Protein AF-A0A536A9Q4-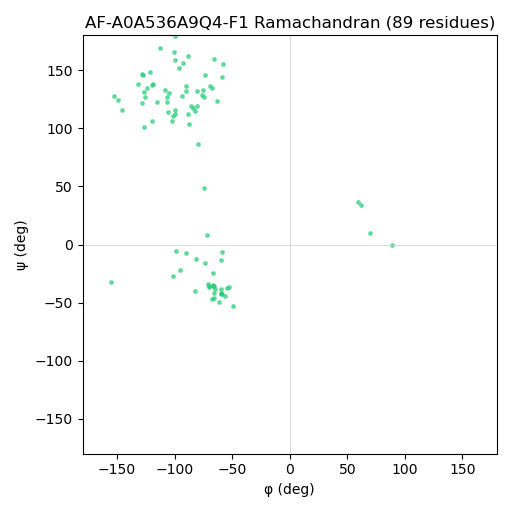F1 (afdb_monomer)

Nearest PDB structures (foldseek):
  6wru-assembly1_E  TM=9.329E-01  e=1.590E-09  Staphylococcus aureus
  6buw-assembly1_RW  TM=9.187E-01  e=2.188E-09  Thermus thermophilus HB8
  5v7q-assembly1_S  TM=9.130E-01  e=6.870E-08  Mycobacterium tuberculosis
  6zse-assembly1_XT  TM=9.327E-01  e=8.825E-07  Homo sapiens
  7tor-assembly1_AL17  TM=8.537E-01  e=4.332E-05  Oryctolagus cuniculus

Seco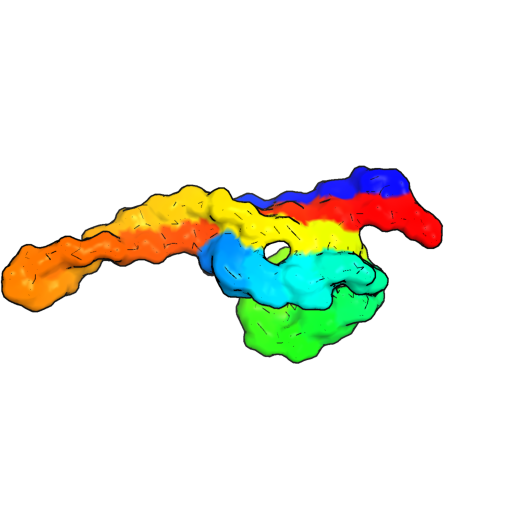ndary structure (DSSP, 8-state):
-EEEEEEEEESS-HHHHHHHHHHHTTS-HHHHHHHHHH---TTHHHHTT--SEEEEEEEEEEEEEEE-GGG-EEEEEEEEEEEEEEEE---

Radius of gyration: 16.46 Å; Cα contacts (8 Å, |Δi|>4): 170; chains: 1; bounding box: 42×29×42 Å

Sequence (91 aa):
MEVRASARFQRLSPRKARLVTDLITGKSAEEAIAILENLSSSTALPLGRVVRRAIANEGPRMKRAWFRGRGRRDLKVHRLAHLEVVLDSRE

Mean predicted aligned error: 7.15 Å

pLDDT: mean 78.65, std 11.11, range [40.44, 93.44]

Structure (mmCIF, N/CA/C/O backbone):
data_AF-A0A536A9Q4-F1
#
_entry.id   AF-A0A536A9Q4-F1
#
loop_
_atom_site.group_PDB
_atom_site.id
_atom_site.type_symbol
_atom_site.label_atom_id
_atom_site.label_alt_id
_atom_site.label_comp_id
_atom_site.label_asym_id
_atom_site.label_entity_id
_atom_site.label_seq_id
_atom_site.pdbx_PDB_ins_code
_atom_site.Cartn_x
_atom_site.Cartn_y
_atom_site.Cartn_z
_atom_site.occupancy
_atom_site.B_iso_or_equiv
_atom_site.auth_seq_id
_atom_site.auth_comp_id
_atom_site.auth_asym_id
_atom_site.auth_atom_id
_atom_site.pdbx_PDB_model_num
ATOM 1 N N . MET A 1 1 ? -16.901 14.558 12.036 1.00 58.03 1 MET A N 1
ATOM 2 C CA . MET A 1 1 ? -15.964 15.464 11.328 1.00 58.03 1 MET A CA 1
ATOM 3 C C . MET A 1 1 ? -14.976 14.580 10.582 1.00 58.03 1 MET A C 1
ATOM 5 O O . MET A 1 1 ? -14.473 13.637 11.173 1.00 58.03 1 MET A O 1
ATOM 9 N N . GLU A 1 2 ? -14.735 14.798 9.289 1.00 65.00 2 GLU A N 1
ATOM 10 C CA . GLU A 1 2 ? -13.790 13.943 8.551 1.00 65.00 2 GLU A CA 1
ATOM 11 C C . GLU A 1 2 ? -12.357 14.462 8.712 1.00 65.00 2 GLU A C 1
ATOM 13 O O . GLU A 1 2 ? -12.047 15.575 8.288 1.00 65.00 2 GLU A O 1
ATOM 18 N N . VAL A 1 3 ? -11.465 13.650 9.284 1.00 70.56 3 VAL A N 1
ATOM 19 C CA . VAL A 1 3 ? -10.025 13.939 9.349 1.00 70.56 3 VAL A CA 1
ATOM 20 C C . VAL A 1 3 ? -9.300 13.030 8.362 1.00 70.56 3 VAL A C 1
ATOM 22 O O . VAL A 1 3 ? -9.406 11.807 8.426 1.00 70.56 3 VAL A O 1
ATOM 25 N N . ARG A 1 4 ? -8.554 13.622 7.426 1.00 71.00 4 ARG A N 1
ATOM 26 C CA . ARG A 1 4 ? -7.790 12.888 6.407 1.00 71.00 4 ARG A CA 1
ATOM 27 C C . ARG A 1 4 ? -6.299 12.971 6.704 1.00 71.00 4 ARG A C 1
ATOM 29 O O . ARG A 1 4 ? -5.769 14.056 6.920 1.00 71.00 4 ARG A O 1
ATOM 36 N N . ALA A 1 5 ? -5.614 11.838 6.647 1.00 71.12 5 ALA A N 1
ATOM 37 C CA . ALA A 1 5 ? -4.162 11.743 6.707 1.00 71.12 5 ALA A CA 1
ATOM 38 C C . ALA A 1 5 ? -3.643 11.118 5.409 1.00 71.12 5 ALA A C 1
ATOM 40 O O . ALA A 1 5 ? -4.212 10.155 4.900 1.00 71.12 5 ALA A O 1
ATOM 41 N N . SER A 1 6 ? -2.549 11.643 4.856 1.00 75.31 6 SER A N 1
ATOM 42 C CA . SER A 1 6 ? -1.947 11.088 3.640 1.00 75.31 6 SER A CA 1
ATOM 43 C C . SER A 1 6 ? -0.443 10.896 3.796 1.00 75.31 6 SER A C 1
ATOM 45 O O . SER A 1 6 ? 0.264 11.747 4.328 1.00 75.31 6 SER A O 1
ATOM 47 N N . ALA A 1 7 ? 0.047 9.762 3.308 1.00 79.31 7 ALA A N 1
ATOM 48 C CA . ALA A 1 7 ? 1.446 9.370 3.309 1.00 79.31 7 ALA A CA 1
ATOM 49 C C . ALA A 1 7 ? 1.848 9.004 1.876 1.00 79.31 7 ALA A C 1
ATOM 51 O O . ALA A 1 7 ? 1.536 7.930 1.358 1.00 79.31 7 ALA A O 1
ATOM 52 N N . ARG A 1 8 ? 2.525 9.933 1.197 1.00 80.44 8 ARG A N 1
ATOM 53 C CA . ARG A 1 8 ? 2.875 9.805 -0.224 1.00 80.44 8 ARG A CA 1
ATOM 54 C C . ARG A 1 8 ? 4.298 9.266 -0.418 1.00 80.44 8 ARG A C 1
ATOM 56 O O . ARG A 1 8 ? 5.168 9.509 0.407 1.00 80.44 8 ARG A O 1
ATOM 63 N N . PHE A 1 9 ? 4.527 8.575 -1.542 1.00 82.31 9 PHE A N 1
ATOM 64 C CA . PHE A 1 9 ? 5.837 8.056 -1.975 1.00 82.31 9 PHE A CA 1
ATOM 65 C C . PHE A 1 9 ? 6.467 7.037 -1.026 1.00 82.31 9 PHE A C 1
ATOM 67 O O . PHE A 1 9 ? 7.691 6.943 -0.909 1.00 82.31 9 PHE A O 1
ATOM 74 N N . GLN A 1 10 ? 5.634 6.225 -0.381 1.00 84.06 10 GLN A N 1
ATOM 75 C CA . GLN A 1 10 ? 6.139 5.198 0.505 1.00 84.06 10 GLN A CA 1
ATOM 76 C C . GLN A 1 10 ? 6.843 4.099 -0.286 1.00 84.06 10 GLN A C 1
ATOM 78 O O . GLN A 1 10 ? 6.350 3.643 -1.324 1.00 84.06 1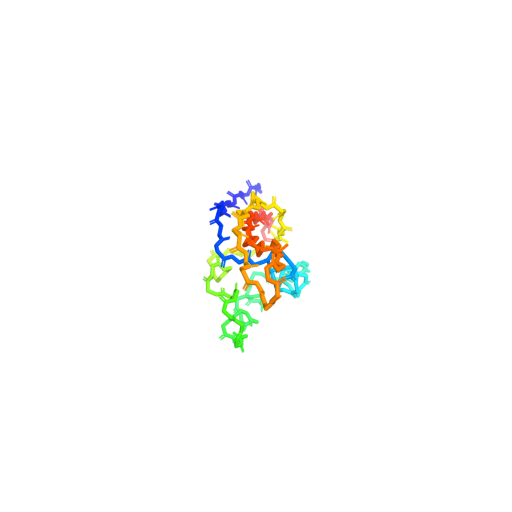0 GLN A O 1
ATOM 83 N N . ARG A 1 11 ? 8.001 3.657 0.222 1.00 83.81 11 ARG A N 1
ATOM 84 C CA . ARG A 1 11 ? 8.833 2.584 -0.357 1.00 83.81 11 ARG A CA 1
ATOM 85 C C . ARG A 1 11 ? 8.231 1.195 -0.120 1.00 83.81 11 ARG A C 1
ATOM 87 O O . ARG A 1 11 ? 8.900 0.267 0.321 1.00 83.81 11 ARG A O 1
ATOM 94 N N . LEU A 1 12 ? 6.948 1.062 -0.419 1.00 83.94 12 LEU A N 1
ATOM 95 C CA . LEU A 1 12 ? 6.142 -0.133 -0.230 1.00 83.94 12 LEU A CA 1
ATOM 96 C C . LEU A 1 12 ? 5.448 -0.451 -1.545 1.00 83.94 12 LEU A C 1
ATOM 98 O O . LEU A 1 12 ? 5.058 0.437 -2.302 1.00 83.94 12 LEU A O 1
ATOM 102 N N . SER A 1 13 ? 5.261 -1.740 -1.813 1.00 86.62 13 SER A N 1
ATOM 103 C CA . SER A 1 13 ? 4.423 -2.128 -2.938 1.00 86.62 13 SER A CA 1
ATOM 104 C C . SER A 1 13 ? 2.951 -1.918 -2.568 1.00 86.62 13 SER A C 1
ATOM 106 O O . SER A 1 13 ? 2.539 -2.431 -1.526 1.00 86.62 13 SER A O 1
ATOM 108 N N . PRO A 1 14 ? 2.136 -1.288 -3.437 1.00 87.69 14 PRO A N 1
ATOM 109 C CA . PRO A 1 14 ? 0.706 -1.100 -3.187 1.00 87.69 14 PRO A CA 1
ATOM 110 C C . PRO A 1 14 ? -0.019 -2.404 -2.839 1.00 87.69 14 PRO A C 1
ATOM 112 O O . PRO A 1 14 ?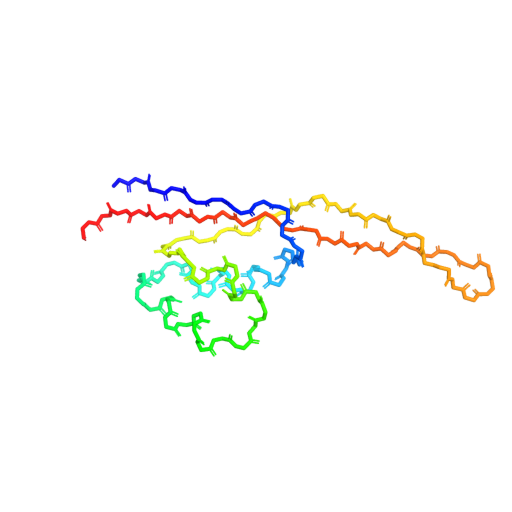 -0.853 -2.425 -1.947 1.00 87.69 14 PRO A O 1
ATOM 115 N N . ARG A 1 15 ? 0.363 -3.526 -3.466 1.00 88.94 15 ARG A N 1
ATOM 116 C CA . ARG A 1 15 ? -0.202 -4.852 -3.163 1.00 88.94 15 ARG A CA 1
ATOM 117 C C . ARG A 1 15 ? 0.014 -5.289 -1.713 1.00 88.94 15 ARG A C 1
ATOM 119 O O . ARG A 1 15 ? -0.905 -5.819 -1.110 1.00 88.94 15 ARG A O 1
ATOM 126 N N . LYS A 1 16 ? 1.214 -5.073 -1.162 1.00 86.00 16 LYS A N 1
ATOM 127 C CA . LYS A 1 16 ? 1.517 -5.427 0.235 1.00 86.00 16 LYS A CA 1
ATOM 128 C C . LYS A 1 16 ? 0.778 -4.513 1.209 1.00 86.00 16 LYS A C 1
ATOM 130 O O . LYS A 1 16 ? 0.317 -4.983 2.238 1.00 86.00 16 LYS A O 1
ATOM 135 N N . ALA A 1 17 ? 0.634 -3.238 0.850 1.00 85.12 17 ALA A N 1
ATOM 136 C CA . ALA A 1 17 ? -0.145 -2.292 1.632 1.00 85.12 17 ALA A CA 1
ATOM 137 C C . ALA A 1 17 ? -1.637 -2.626 1.652 1.00 85.12 17 ALA A C 1
ATOM 139 O O . ALA A 1 17 ? -2.222 -2.595 2.726 1.00 85.12 17 ALA A O 1
ATOM 140 N N . ARG A 1 18 ? -2.221 -3.030 0.514 1.00 86.94 18 ARG A N 1
ATOM 141 C CA . ARG A 1 18 ? -3.642 -3.404 0.431 1.00 86.94 18 ARG A CA 1
ATOM 142 C C . ARG A 1 18 ? -4.030 -4.514 1.396 1.00 86.94 18 ARG A C 1
ATOM 144 O O . ARG A 1 18 ? -4.997 -4.363 2.121 1.00 86.94 18 ARG A O 1
ATOM 151 N N . LEU A 1 19 ? -3.204 -5.556 1.501 1.00 87.06 19 LEU A N 1
ATOM 152 C CA . LEU A 1 19 ? -3.442 -6.645 2.454 1.00 87.06 19 LEU A CA 1
ATOM 153 C C . LEU A 1 19 ? -3.618 -6.144 3.893 1.00 87.06 19 LEU A C 1
ATOM 155 O O . LEU A 1 19 ? -4.430 -6.682 4.631 1.00 87.06 19 LEU A O 1
ATOM 159 N N . VAL A 1 20 ? -2.868 -5.113 4.290 1.00 84.44 20 VAL A N 1
ATOM 160 C CA . VAL A 1 20 ? -2.968 -4.541 5.636 1.00 84.44 20 VAL A CA 1
ATOM 161 C C . VAL A 1 20 ? -4.125 -3.550 5.735 1.00 84.44 20 VAL A C 1
ATOM 163 O O . VAL A 1 20 ? -4.849 -3.563 6.724 1.00 84.44 20 VAL A O 1
ATOM 166 N N . THR A 1 21 ? -4.350 -2.717 4.717 1.00 83.06 21 THR A N 1
ATOM 167 C CA . THR A 1 21 ? -5.464 -1.759 4.738 1.00 83.06 21 THR A CA 1
ATOM 168 C C . THR A 1 21 ? -6.826 -2.446 4.718 1.00 83.06 21 THR A C 1
ATOM 170 O O . THR A 1 21 ? -7.745 -1.988 5.392 1.00 83.06 21 THR A O 1
ATOM 173 N N . ASP A 1 22 ? -6.951 -3.568 4.010 1.00 85.12 22 ASP A N 1
ATOM 174 C CA . ASP A 1 22 ? -8.189 -4.346 3.935 1.00 85.12 22 ASP A CA 1
ATOM 175 C C . ASP A 1 22 ? -8.527 -4.971 5.300 1.00 85.12 22 ASP A C 1
ATOM 177 O O . ASP A 1 22 ? -9.689 -5.008 5.689 1.00 85.12 22 ASP A O 1
ATOM 181 N N . LEU A 1 23 ? -7.514 -5.371 6.083 1.00 83.94 23 LEU A N 1
ATOM 182 C CA . LEU A 1 23 ? -7.689 -5.915 7.438 1.00 83.94 23 LEU A CA 1
ATOM 183 C C . LEU A 1 23 ? -8.223 -4.900 8.458 1.00 83.94 23 LEU A C 1
ATOM 185 O O . LEU A 1 23 ? -8.777 -5.307 9.481 1.00 83.94 23 LEU A O 1
ATOM 189 N N . ILE A 1 24 ? -7.995 -3.612 8.212 1.00 79.81 24 ILE A N 1
ATOM 190 C CA . ILE A 1 24 ? -8.289 -2.501 9.130 1.00 79.81 24 ILE A CA 1
ATOM 191 C C . ILE A 1 24 ? -9.576 -1.772 8.739 1.00 79.81 24 ILE A C 1
ATOM 193 O O . ILE A 1 24 ? -10.237 -1.162 9.577 1.00 79.81 24 ILE A O 1
ATOM 197 N N . THR A 1 25 ? -9.933 -1.812 7.459 1.00 79.25 25 THR A N 1
ATOM 198 C CA . THR A 1 25 ? -11.096 -1.093 6.944 1.00 79.25 25 THR A CA 1
ATOM 199 C C . THR A 1 25 ? -12.376 -1.628 7.584 1.00 79.25 25 THR A C 1
ATOM 201 O O . THR A 1 25 ? -12.668 -2.816 7.494 1.00 79.25 25 THR A O 1
ATOM 204 N N . GLY A 1 26 ? -13.144 -0.739 8.220 1.00 74.19 26 GLY A N 1
ATOM 205 C CA . GLY A 1 26 ? -14.413 -1.079 8.874 1.00 74.19 26 GLY A CA 1
ATOM 206 C C . GLY A 1 26 ? -14.298 -1.514 10.337 1.00 74.19 26 GLY A C 1
ATOM 207 O O . GLY A 1 26 ? -15.327 -1.768 10.956 1.00 74.19 26 GLY A O 1
ATOM 208 N N . LYS A 1 27 ? -13.086 -1.569 10.901 1.00 79.12 27 LYS A N 1
ATOM 209 C CA . LYS A 1 27 ? -12.862 -1.846 12.328 1.00 79.12 27 LYS A CA 1
ATOM 210 C C . LYS A 1 27 ? -12.876 -0.574 13.169 1.00 79.12 27 LYS A C 1
ATOM 212 O O . LYS A 1 27 ? -12.735 0.534 12.639 1.00 79.12 27 LYS A O 1
ATOM 217 N N . SER A 1 28 ? -13.042 -0.736 14.482 1.00 78.56 28 SER A N 1
ATOM 218 C CA . SER A 1 28 ? -12.888 0.378 15.419 1.00 78.56 28 SER A CA 1
ATOM 219 C C . SER A 1 28 ? -11.433 0.868 15.440 1.00 78.56 28 SER A C 1
ATOM 221 O O . SER A 1 28 ? -10.507 0.158 15.029 1.00 78.56 28 SER A O 1
ATOM 223 N N . ALA A 1 29 ? -11.223 2.106 15.896 1.00 75.25 29 ALA A N 1
ATOM 224 C CA . ALA A 1 29 ? -9.884 2.685 15.968 1.00 75.25 29 ALA A CA 1
ATOM 225 C C . ALA A 1 29 ? -8.947 1.839 16.850 1.00 75.25 29 ALA A C 1
ATOM 227 O O . ALA A 1 29 ? -7.816 1.557 16.460 1.00 75.25 29 ALA A O 1
ATOM 228 N N . GLU A 1 30 ? -9.455 1.379 17.993 1.00 79.12 30 GLU A N 1
ATOM 229 C CA . GLU A 1 30 ? -8.723 0.571 18.972 1.00 79.12 30 GLU A CA 1
ATOM 230 C C . GLU A 1 30 ? -8.373 -0.819 18.432 1.00 79.12 30 GLU A C 1
ATOM 232 O O . GLU A 1 30 ? -7.219 -1.241 18.508 1.00 79.12 30 GLU A O 1
ATOM 237 N N . GLU A 1 31 ? -9.335 -1.510 17.813 1.00 81.94 31 GLU A N 1
ATOM 238 C CA . GLU A 1 31 ? -9.111 -2.844 17.246 1.00 81.94 31 GLU A CA 1
ATOM 239 C C . GLU A 1 31 ? -8.028 -2.829 16.172 1.00 81.94 31 GLU A C 1
ATOM 241 O O . GLU A 1 31 ? -7.183 -3.720 16.099 1.00 81.94 31 GLU A O 1
ATOM 246 N N . ALA A 1 32 ? -8.036 -1.817 15.314 1.00 79.12 32 ALA A N 1
ATOM 247 C CA . ALA A 1 32 ? -7.050 -1.721 14.258 1.00 79.12 32 ALA A CA 1
ATOM 248 C C . ALA A 1 32 ? -5.650 -1.370 14.766 1.00 79.12 32 ALA A C 1
ATOM 250 O O . ALA A 1 32 ? -4.680 -1.854 14.184 1.00 79.12 32 ALA A O 1
ATOM 251 N N . ILE A 1 33 ? -5.535 -0.557 15.824 1.00 79.25 33 ILE A N 1
ATOM 252 C CA . ILE A 1 33 ? -4.251 -0.310 16.494 1.00 79.25 33 ILE A CA 1
ATOM 253 C C . ILE A 1 33 ? -3.721 -1.636 17.044 1.00 79.25 33 ILE A C 1
ATOM 255 O O . ILE A 1 33 ? -2.605 -2.023 16.706 1.00 79.25 33 ILE A O 1
ATOM 259 N N . ALA A 1 34 ? -4.556 -2.395 17.760 1.00 83.88 34 ALA A N 1
ATOM 260 C CA . ALA A 1 34 ? -4.176 -3.699 18.300 1.00 83.88 34 ALA A CA 1
ATOM 261 C C . ALA A 1 34 ? -3.760 -4.699 17.203 1.00 83.88 34 ALA A C 1
ATOM 263 O O . ALA A 1 34 ? -2.806 -5.463 17.368 1.00 83.88 34 ALA A O 1
ATOM 264 N N . ILE A 1 35 ? -4.440 -4.690 16.052 1.00 84.81 35 ILE A N 1
ATOM 265 C CA . ILE A 1 35 ? -4.061 -5.518 14.899 1.00 84.81 35 ILE A CA 1
ATOM 266 C C . ILE A 1 35 ? -2.709 -5.084 14.342 1.00 84.81 35 ILE A C 1
ATOM 268 O O . ILE A 1 3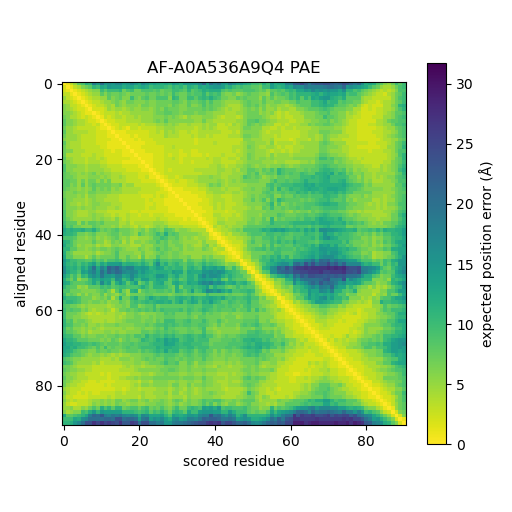5 ? -1.871 -5.936 14.068 1.00 84.81 35 ILE A O 1
ATOM 272 N N . LEU A 1 36 ? -2.492 -3.781 14.158 1.00 80.50 36 LEU A N 1
ATOM 273 C CA . LEU A 1 36 ? -1.256 -3.241 13.596 1.00 80.50 36 LEU A CA 1
ATOM 274 C C . LEU A 1 36 ? -0.042 -3.486 14.495 1.00 80.50 36 LEU A C 1
ATOM 276 O O . LEU A 1 36 ? 1.027 -3.787 13.971 1.00 80.50 36 LEU A O 1
ATOM 280 N N . GLU A 1 37 ? -0.204 -3.394 15.813 1.00 82.31 37 GLU A N 1
ATOM 281 C CA . GLU A 1 37 ? 0.861 -3.653 16.790 1.00 82.31 37 GLU A CA 1
ATOM 282 C C . GLU A 1 37 ? 1.302 -5.120 16.798 1.00 82.31 37 GLU A C 1
ATOM 284 O O . GLU A 1 37 ? 2.491 -5.411 16.923 1.00 82.31 37 GLU A O 1
ATOM 289 N N . ASN A 1 38 ? 0.363 -6.047 16.594 1.00 84.12 38 ASN A N 1
ATOM 290 C CA . ASN A 1 38 ? 0.647 -7.482 16.570 1.00 84.12 38 ASN A CA 1
ATOM 291 C C . ASN A 1 38 ? 1.005 -8.016 15.172 1.00 84.12 38 ASN A C 1
ATOM 293 O O . ASN A 1 38 ? 1.393 -9.178 15.022 1.00 84.12 38 ASN A O 1
ATOM 297 N N . LEU A 1 39 ? 0.887 -7.196 14.125 1.00 83.56 39 LEU A N 1
ATOM 298 C CA . LEU A 1 39 ? 1.188 -7.614 12.761 1.00 83.56 39 LEU A CA 1
ATOM 299 C C . LEU A 1 39 ? 2.700 -7.562 12.501 1.00 83.56 39 LEU A C 1
ATOM 301 O O . LEU A 1 39 ? 3.307 -6.498 12.452 1.00 83.56 39 LEU A O 1
ATOM 305 N N . SER A 1 40 ? 3.308 -8.702 12.170 1.00 79.44 40 SER A N 1
ATOM 306 C CA . SER A 1 40 ? 4.738 -8.800 11.816 1.00 79.44 40 SER A CA 1
ATOM 307 C C . SER A 1 40 ? 5.105 -8.214 10.439 1.00 79.44 40 SER A C 1
ATOM 309 O O . SER A 1 40 ? 6.226 -8.372 9.948 1.00 79.44 40 SER A O 1
ATOM 311 N N . SER A 1 41 ? 4.171 -7.533 9.770 1.00 79.00 41 SER A N 1
ATOM 312 C CA . SER A 1 41 ? 4.395 -6.935 8.455 1.00 79.00 41 SER A CA 1
ATOM 313 C C . SER A 1 41 ? 5.121 -5.599 8.580 1.00 79.00 41 SER A C 1
ATOM 315 O O . SER A 1 41 ? 4.659 -4.690 9.262 1.00 79.00 41 SER A O 1
ATOM 317 N N . SER A 1 42 ? 6.174 -5.395 7.782 1.00 74.94 42 SER A N 1
ATOM 318 C CA . SER A 1 42 ? 6.854 -4.092 7.667 1.00 74.94 42 SER A CA 1
ATOM 319 C C . SER A 1 42 ? 5.944 -2.953 7.187 1.00 74.94 42 SER A C 1
ATOM 321 O O . SER A 1 42 ? 6.310 -1.782 7.268 1.00 74.94 42 SER A O 1
ATOM 323 N N . THR A 1 43 ? 4.755 -3.289 6.681 1.00 76.06 43 THR A N 1
ATOM 324 C CA . THR A 1 43 ? 3.749 -2.316 6.246 1.00 76.06 43 THR A CA 1
ATOM 325 C C . THR A 1 43 ? 2.926 -1.759 7.414 1.00 76.06 43 THR A C 1
ATOM 327 O O . THR A 1 43 ? 2.255 -0.748 7.236 1.00 76.06 43 THR A O 1
ATOM 330 N N . ALA A 1 44 ? 2.999 -2.362 8.606 1.00 73.44 44 ALA A N 1
ATOM 331 C CA . ALA A 1 44 ? 2.300 -1.877 9.795 1.00 73.44 44 ALA A CA 1
ATOM 332 C C . ALA A 1 44 ? 2.897 -0.565 10.336 1.00 73.44 44 ALA A C 1
ATOM 334 O O . ALA A 1 44 ? 2.159 0.339 10.715 1.00 73.44 44 ALA A O 1
ATOM 335 N N . LEU A 1 45 ? 4.224 -0.405 10.263 1.00 74.31 45 LEU A N 1
ATOM 336 C CA . LEU A 1 45 ? 4.961 0.785 10.719 1.00 74.31 45 LEU A CA 1
ATOM 337 C C . LEU A 1 45 ? 4.396 2.129 10.206 1.00 74.31 45 LEU A C 1
ATOM 339 O O . LEU A 1 45 ? 4.131 3.014 11.018 1.00 74.31 45 LEU A O 1
ATOM 343 N N . PRO A 1 46 ? 4.192 2.330 8.889 1.00 71.50 46 PRO A N 1
ATOM 344 C CA . PRO A 1 46 ? 3.615 3.573 8.371 1.00 71.50 46 PRO A CA 1
ATOM 345 C C . PRO A 1 46 ? 2.108 3.717 8.634 1.00 71.50 46 PRO A C 1
ATOM 347 O O . PRO A 1 46 ? 1.592 4.822 8.492 1.00 71.50 46 PRO A O 1
ATOM 350 N N . LEU A 1 47 ? 1.404 2.633 8.979 1.00 71.06 47 LEU A N 1
ATOM 351 C CA . LEU A 1 47 ? -0.046 2.623 9.209 1.00 71.06 47 LEU A CA 1
ATOM 352 C C . LEU A 1 47 ? -0.425 2.794 10.689 1.00 71.06 47 LEU A C 1
ATOM 354 O O . LEU A 1 47 ? -1.519 3.271 10.966 1.00 71.06 47 LEU A O 1
ATOM 358 N N . GLY A 1 48 ? 0.481 2.496 11.628 1.00 62.47 48 GLY A N 1
ATOM 359 C CA . GLY A 1 48 ? 0.242 2.528 13.082 1.00 62.47 48 GLY A CA 1
ATOM 360 C C . GLY A 1 48 ? -0.192 3.869 13.680 1.00 62.47 48 GLY A C 1
ATOM 361 O O . GLY A 1 48 ? -0.511 3.927 14.857 1.00 62.47 48 GLY A O 1
ATOM 362 N N . ARG A 1 49 ? -0.211 4.960 12.903 1.00 58.62 49 ARG A N 1
ATOM 363 C CA . ARG A 1 49 ? -0.543 6.304 13.406 1.00 58.62 49 ARG A CA 1
ATOM 364 C C . ARG A 1 49 ? -1.988 6.748 13.155 1.00 58.62 49 ARG A C 1
ATOM 366 O O . ARG A 1 49 ? -2.329 7.844 13.585 1.00 58.62 49 ARG A O 1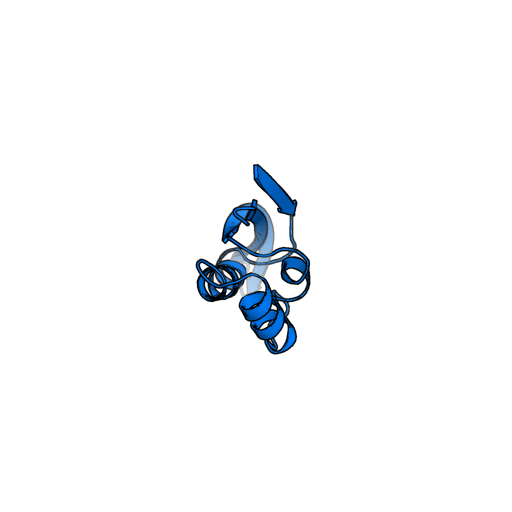
ATOM 373 N N . VAL A 1 50 ? -2.822 5.995 12.427 1.00 52.47 50 VAL A N 1
ATOM 374 C CA . VAL A 1 50 ? -4.127 6.519 11.968 1.00 52.47 50 VAL A CA 1
ATOM 375 C C . VAL A 1 50 ? -5.162 5.406 11.770 1.00 52.47 50 VAL A C 1
ATOM 377 O O . VAL A 1 50 ? -4.885 4.488 11.003 1.00 52.47 50 VAL A O 1
ATOM 380 N N . VAL A 1 51 ? -6.372 5.492 12.357 1.00 58.25 51 VAL A N 1
ATOM 381 C CA . VAL A 1 51 ? -7.418 4.478 12.086 1.00 58.25 51 VAL A CA 1
ATOM 382 C C . VAL A 1 51 ? -8.884 4.945 12.065 1.00 58.25 51 VAL A C 1
ATOM 384 O O . VAL A 1 51 ? -9.468 5.273 13.095 1.00 58.25 51 VAL A O 1
ATOM 387 N N . ARG A 1 52 ? -9.500 4.818 10.873 1.00 52.84 52 ARG A N 1
ATOM 388 C CA . ARG A 1 52 ? -10.891 4.331 10.670 1.00 52.84 52 ARG A CA 1
ATOM 389 C C . ARG A 1 52 ? -11.076 3.746 9.254 1.00 52.84 52 ARG A C 1
ATOM 391 O O . ARG A 1 52 ? -11.793 2.769 9.064 1.00 52.84 52 ARG A O 1
ATOM 398 N N . ARG A 1 53 ? -10.369 4.277 8.248 1.00 54.00 53 ARG A N 1
ATOM 399 C CA . ARG A 1 53 ? -10.366 3.770 6.860 1.00 54.00 53 ARG A CA 1
ATOM 400 C C . ARG A 1 53 ? -9.022 4.023 6.196 1.00 54.00 53 ARG A C 1
ATOM 402 O O . ARG A 1 53 ? -8.640 5.176 6.124 1.00 54.00 53 ARG A O 1
ATOM 409 N N . ALA A 1 54 ? -8.335 3.014 5.660 1.00 64.00 54 ALA A N 1
ATOM 410 C CA . ALA A 1 54 ? -7.070 3.194 4.939 1.00 64.00 54 ALA A CA 1
ATOM 411 C C . ALA A 1 54 ? -7.188 2.704 3.486 1.00 64.00 54 ALA A C 1
ATOM 413 O O . ALA A 1 54 ? -7.770 1.659 3.226 1.00 64.00 54 ALA A O 1
ATOM 414 N N . ILE A 1 55 ? -6.645 3.451 2.528 1.00 65.69 55 ILE A N 1
ATOM 415 C CA . ILE A 1 55 ? -6.642 3.145 1.097 1.00 65.69 55 ILE A CA 1
ATOM 416 C C . ILE A 1 55 ? -5.196 3.179 0.600 1.00 65.69 55 ILE A C 1
ATOM 418 O O . ILE A 1 55 ? -4.475 4.161 0.780 1.00 65.69 55 ILE A O 1
ATOM 422 N N . ALA A 1 56 ? -4.772 2.099 -0.058 1.00 69.81 56 ALA A N 1
ATOM 423 C CA . ALA A 1 56 ? -3.464 2.004 -0.696 1.00 69.81 56 ALA A CA 1
ATOM 424 C C . ALA A 1 56 ? -3.563 2.203 -2.221 1.00 69.81 56 ALA A C 1
ATOM 426 O O . ALA A 1 56 ? -3.982 1.315 -2.981 1.00 69.81 56 ALA A O 1
ATOM 427 N N . ASN A 1 57 ? -3.109 3.374 -2.663 1.00 80.00 57 ASN A N 1
ATOM 428 C CA . ASN A 1 57 ? -3.053 3.814 -4.053 1.00 80.00 57 ASN A CA 1
ATOM 429 C C . ASN A 1 57 ? -1.699 3.484 -4.706 1.00 80.00 57 ASN A C 1
ATOM 431 O O . ASN A 1 57 ? -0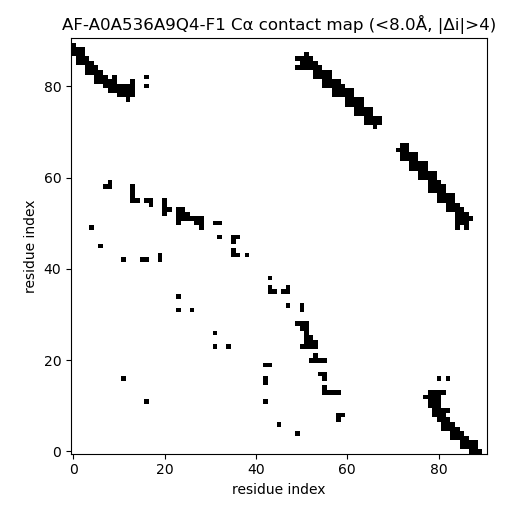.667 3.333 -4.040 1.00 80.00 57 ASN A O 1
ATOM 435 N N . GLU A 1 58 ? -1.693 3.372 -6.036 1.00 80.94 58 GLU A N 1
ATOM 436 C CA . GLU A 1 58 ? -0.460 3.166 -6.798 1.00 80.94 58 GLU A CA 1
ATOM 437 C C . GLU A 1 58 ? 0.340 4.464 -6.919 1.00 80.94 58 GLU A C 1
ATOM 439 O O . GLU A 1 58 ? -0.191 5.493 -7.325 1.00 80.94 58 GLU A O 1
ATOM 444 N N . GLY A 1 59 ? 1.628 4.409 -6.574 1.00 80.75 59 GLY A N 1
ATOM 445 C CA . GLY A 1 59 ? 2.570 5.502 -6.792 1.00 80.75 59 GLY A CA 1
ATOM 446 C C . GLY A 1 59 ? 3.440 5.307 -8.034 1.00 80.75 59 GLY A C 1
ATOM 447 O O . GLY A 1 59 ? 3.349 4.282 -8.724 1.00 80.75 59 GLY A O 1
ATOM 448 N N . PRO A 1 60 ? 4.328 6.275 -8.326 1.00 84.88 60 PRO A N 1
ATOM 449 C CA . PRO A 1 60 ? 5.201 6.194 -9.483 1.00 84.88 60 PRO A CA 1
ATOM 450 C C . PRO A 1 60 ? 6.091 4.952 -9.432 1.00 84.88 60 PRO A C 1
ATOM 452 O O . PRO A 1 60 ? 6.551 4.495 -8.381 1.00 84.88 60 PRO A O 1
ATOM 455 N N . ARG A 1 61 ? 6.326 4.392 -10.617 1.00 85.88 61 ARG A N 1
ATOM 456 C CA . ARG A 1 61 ? 7.115 3.178 -10.812 1.00 85.88 61 ARG A CA 1
ATOM 457 C C . ARG A 1 61 ? 8.501 3.566 -11.291 1.00 85.88 61 ARG A C 1
ATOM 459 O O . ARG A 1 61 ? 8.674 3.995 -12.429 1.00 85.88 61 ARG A O 1
ATOM 466 N N . MET A 1 62 ? 9.498 3.370 -10.442 1.00 85.50 62 MET A N 1
ATOM 467 C CA . MET A 1 62 ? 10.881 3.604 -10.823 1.00 85.50 62 MET A CA 1
ATOM 468 C C . MET A 1 62 ? 11.410 2.376 -11.565 1.00 85.50 62 MET A C 1
ATOM 470 O O . MET A 1 62 ? 11.510 1.283 -11.003 1.00 85.50 62 MET A O 1
ATOM 474 N N . LYS A 1 63 ? 11.724 2.550 -12.850 1.00 89.19 63 LYS A N 1
ATOM 475 C CA . LYS A 1 63 ? 12.280 1.493 -13.700 1.00 89.19 63 LYS A CA 1
ATOM 476 C C . LYS A 1 63 ? 13.808 1.514 -13.619 1.00 89.19 63 LYS A C 1
ATOM 478 O O . LYS A 1 63 ? 14.437 2.574 -13.655 1.00 89.19 63 LYS A O 1
ATOM 483 N N . ARG A 1 64 ? 14.407 0.334 -13.507 1.00 89.50 64 ARG A N 1
ATOM 484 C CA . ARG A 1 64 ? 15.852 0.099 -13.556 1.00 89.50 64 ARG A CA 1
ATOM 485 C C . ARG A 1 64 ? 16.144 -0.978 -14.593 1.00 89.50 64 ARG A C 1
ATOM 487 O O . ARG A 1 64 ? 15.340 -1.889 -14.792 1.00 89.50 64 ARG A O 1
ATOM 494 N N . ALA A 1 65 ? 17.281 -0.855 -15.270 1.00 90.75 65 ALA A N 1
ATOM 495 C CA . ALA A 1 65 ? 17.791 -1.931 -16.105 1.00 90.75 65 ALA A CA 1
ATOM 496 C C . ALA A 1 65 ? 18.207 -3.097 -15.206 1.00 90.75 65 ALA A C 1
ATOM 498 O O . ALA A 1 65 ? 18.862 -2.882 -14.187 1.00 90.75 65 ALA A O 1
ATOM 499 N N . TRP A 1 66 ? 17.832 -4.312 -15.582 1.00 89.25 66 TRP A N 1
ATOM 500 C CA . TRP A 1 66 ? 18.360 -5.516 -14.968 1.00 89.25 66 TRP A CA 1
ATOM 501 C C . TRP A 1 66 ? 19.051 -6.345 -16.039 1.00 89.25 66 TRP A C 1
ATOM 503 O O . TRP A 1 66 ? 18.404 -6.901 -16.927 1.00 89.25 66 TRP A O 1
ATOM 513 N N . PHE A 1 67 ? 20.380 -6.353 -15.991 1.00 92.06 67 PHE A N 1
ATOM 514 C CA . PHE A 1 67 ? 21.204 -7.093 -16.936 1.00 92.06 67 PHE A CA 1
ATOM 515 C C . PHE A 1 67 ? 21.126 -8.585 -16.605 1.00 92.06 67 PHE A C 1
ATOM 517 O O . PHE A 1 67 ? 21.325 -8.989 -15.459 1.00 92.06 67 PHE A O 1
ATOM 524 N N . ARG A 1 68 ? 20.785 -9.398 -17.603 1.00 91.88 68 ARG A N 1
ATOM 525 C CA . ARG A 1 68 ? 20.709 -10.858 -17.517 1.00 91.88 68 ARG A CA 1
ATOM 526 C C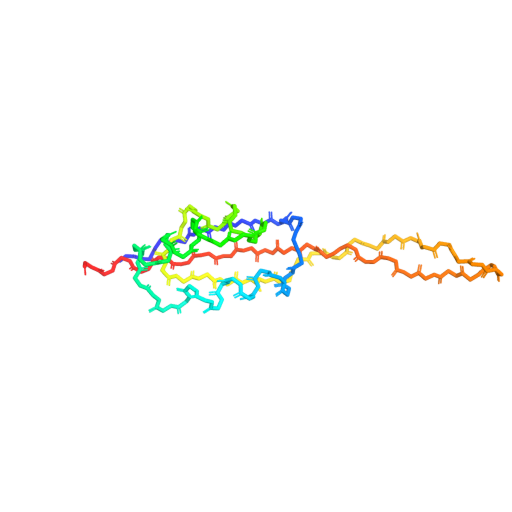 . ARG A 1 68 ? 21.806 -11.472 -18.389 1.00 91.88 68 ARG A C 1
ATOM 528 O O . ARG A 1 68 ? 22.452 -10.791 -19.185 1.00 91.88 68 ARG A O 1
ATOM 535 N N . GLY A 1 69 ? 22.009 -12.780 -18.250 1.00 92.94 69 GLY A N 1
ATOM 536 C CA . GLY A 1 69 ? 22.955 -13.518 -19.088 1.00 92.94 69 GLY A CA 1
ATOM 537 C C . GLY A 1 69 ? 22.629 -13.412 -20.584 1.00 92.94 69 GLY A C 1
ATOM 538 O O . GLY A 1 69 ? 21.475 -13.207 -20.969 1.00 92.94 69 GLY A O 1
ATOM 539 N N . ARG A 1 70 ? 23.656 -13.588 -21.427 1.00 92.44 70 ARG A N 1
ATOM 540 C CA . ARG A 1 70 ? 23.569 -13.528 -22.902 1.00 92.44 70 ARG A CA 1
ATOM 541 C C . ARG A 1 70 ? 23.065 -12.182 -23.451 1.00 92.44 70 ARG A C 1
ATOM 543 O O . ARG A 1 70 ? 22.301 -12.156 -24.409 1.00 92.44 70 ARG A O 1
ATOM 550 N N . GLY A 1 71 ? 23.443 -11.071 -22.815 1.00 90.56 71 GLY A N 1
ATOM 551 C CA . GLY A 1 71 ? 23.100 -9.718 -23.281 1.00 90.56 71 GLY A CA 1
ATOM 552 C C . GLY A 1 71 ? 21.618 -9.345 -23.146 1.00 90.56 71 GLY A C 1
ATOM 553 O O . GLY A 1 71 ? 21.193 -8.314 -23.661 1.00 90.56 71 GLY A O 1
ATOM 554 N N . ARG A 1 72 ? 20.812 -10.160 -22.455 1.00 91.50 72 ARG A N 1
ATOM 555 C CA . ARG A 1 72 ? 19.395 -9.864 -22.220 1.00 91.50 72 ARG A CA 1
ATOM 556 C C . ARG A 1 72 ? 19.242 -8.759 -21.175 1.00 91.50 72 ARG A C 1
ATOM 558 O O . ARG A 1 72 ? 20.006 -8.685 -20.212 1.00 91.50 72 ARG A O 1
ATOM 565 N N . ARG A 1 73 ? 18.213 -7.926 -21.331 1.00 91.69 73 ARG A N 1
ATOM 566 C CA . ARG A 1 73 ? 17.860 -6.880 -20.367 1.00 91.69 73 ARG A CA 1
ATOM 567 C C . ARG A 1 73 ? 16.392 -6.982 -19.992 1.00 91.69 73 ARG A C 1
ATOM 569 O O . ARG A 1 73 ? 15.525 -6.789 -20.837 1.00 91.69 73 ARG A O 1
ATOM 576 N N . ASP A 1 74 ? 16.149 -7.151 -18.701 1.00 93.44 74 ASP A N 1
ATOM 577 C CA . ASP A 1 74 ? 14.820 -7.035 -18.116 1.00 93.44 74 ASP A CA 1
ATOM 578 C C . ASP A 1 74 ? 14.632 -5.667 -17.447 1.00 93.44 74 ASP A C 1
ATOM 580 O O . ASP A 1 74 ? 15.580 -4.912 -17.193 1.00 93.44 74 ASP A O 1
ATOM 584 N N . LEU A 1 75 ? 13.378 -5.340 -17.136 1.00 92.50 75 LEU A N 1
ATOM 585 C CA . LEU A 1 75 ? 13.008 -4.151 -16.374 1.00 92.50 75 LEU A CA 1
ATOM 586 C C . LEU A 1 75 ? 12.759 -4.530 -14.912 1.00 92.50 75 LEU A C 1
ATOM 588 O O . LEU A 1 75 ? 11.759 -5.170 -14.587 1.00 92.50 75 LEU A O 1
ATOM 592 N N . LYS A 1 76 ? 13.623 -4.067 -14.005 1.00 90.44 76 LYS A N 1
ATOM 593 C CA . LYS A 1 76 ? 13.350 -4.121 -12.565 1.00 90.44 76 LYS A CA 1
ATOM 594 C C . LYS A 1 76 ? 12.508 -2.912 -12.179 1.00 90.44 76 LYS A C 1
ATOM 596 O O . LYS A 1 76 ? 12.939 -1.769 -12.330 1.00 90.44 76 LYS A O 1
ATOM 601 N N . VAL A 1 77 ? 11.295 -3.162 -11.694 1.00 89.06 77 VAL A N 1
ATOM 602 C CA . VAL A 1 77 ? 10.342 -2.111 -11.323 1.00 89.06 77 VAL A CA 1
ATOM 603 C C . VAL A 1 77 ? 10.263 -1.994 -9.807 1.00 89.06 77 VAL A C 1
ATOM 605 O O . VAL A 1 77 ? 9.758 -2.889 -9.133 1.00 89.06 77 VAL A O 1
ATOM 608 N N . HIS A 1 78 ? 10.707 -0.861 -9.275 1.00 86.12 78 HIS A N 1
ATOM 609 C CA . HIS A 1 78 ? 10.456 -0.477 -7.891 1.00 86.12 78 HIS A CA 1
ATOM 610 C C . HIS A 1 78 ? 9.135 0.291 -7.838 1.00 86.12 78 HIS A C 1
ATOM 612 O O . HIS A 1 78 ? 9.004 1.371 -8.416 1.00 86.12 78 HIS A O 1
ATOM 618 N N . ARG A 1 79 ? 8.127 -0.307 -7.198 1.00 86.69 79 ARG A N 1
ATOM 619 C CA . ARG A 1 79 ? 6.798 0.292 -7.034 1.00 86.69 79 ARG A CA 1
ATOM 620 C C . ARG A 1 79 ? 6.771 1.092 -5.738 1.00 86.69 79 ARG A C 1
ATOM 622 O O . ARG A 1 79 ? 7.189 0.562 -4.711 1.00 86.69 79 ARG A O 1
ATOM 629 N N . LEU A 1 80 ? 6.266 2.318 -5.806 1.00 88.06 80 LEU A N 1
ATOM 630 C CA . LEU A 1 80 ? 5.920 3.118 -4.635 1.00 88.06 80 LEU A CA 1
ATOM 631 C C . LEU A 1 80 ? 4.412 3.040 -4.390 1.00 88.06 80 LEU A C 1
ATOM 633 O O . LEU A 1 80 ? 3.642 2.734 -5.306 1.00 88.06 80 LEU A O 1
ATOM 637 N N . ALA A 1 81 ? 4.004 3.326 -3.162 1.00 85.25 81 ALA A N 1
ATOM 638 C CA . ALA A 1 81 ? 2.606 3.415 -2.769 1.00 85.25 81 ALA A CA 1
ATOM 639 C C . ALA A 1 81 ? 2.296 4.800 -2.201 1.00 85.25 81 ALA A C 1
ATOM 641 O O . ALA A 1 81 ? 3.141 5.440 -1.569 1.00 85.25 81 ALA A O 1
ATOM 642 N N . HIS A 1 82 ? 1.063 5.243 -2.412 1.00 84.12 82 HIS A N 1
ATOM 643 C CA . HIS A 1 82 ? 0.476 6.335 -1.650 1.00 84.12 82 HIS A CA 1
ATOM 644 C C . HIS A 1 82 ? -0.543 5.720 -0.696 1.00 84.12 82 HIS A C 1
ATOM 646 O O . HIS A 1 82 ? -1.395 4.947 -1.125 1.00 84.12 82 HIS A O 1
ATOM 652 N N . LEU A 1 83 ? -0.425 6.022 0.589 1.00 81.25 83 LEU A N 1
ATOM 653 C CA . LEU A 1 83 ? -1.362 5.585 1.614 1.00 81.25 83 LEU A CA 1
ATOM 654 C C . LEU A 1 83 ? -2.226 6.783 1.990 1.00 81.25 83 LEU A C 1
ATOM 656 O O . LEU A 1 83 ? -1.706 7.869 2.242 1.00 81.25 83 LEU A O 1
ATOM 660 N N . GLU A 1 84 ? -3.531 6.595 2.009 1.00 77.00 84 GLU A N 1
ATOM 661 C CA . GLU A 1 84 ? -4.493 7.594 2.456 1.00 77.00 84 GLU A CA 1
ATOM 662 C C . GLU A 1 84 ? -5.329 6.986 3.569 1.00 77.00 84 GLU A C 1
ATOM 664 O O . GLU A 1 84 ? -5.750 5.841 3.456 1.00 77.00 84 GLU A O 1
ATOM 669 N N . VAL A 1 85 ? -5.545 7.724 4.650 1.00 76.00 85 VAL A N 1
ATOM 670 C CA . VAL A 1 85 ? -6.369 7.282 5.768 1.00 76.00 85 VAL A CA 1
ATOM 671 C C . VAL A 1 85 ? -7.430 8.337 6.051 1.00 76.00 85 VAL A C 1
ATOM 673 O O . VAL A 1 85 ? -7.124 9.523 6.140 1.00 76.00 85 VAL A O 1
ATOM 676 N N . VAL A 1 86 ? -8.681 7.910 6.178 1.00 74.38 86 VAL A N 1
ATOM 677 C CA . VAL A 1 86 ? -9.835 8.741 6.511 1.00 74.38 86 VAL A CA 1
ATOM 678 C C . VAL A 1 86 ? -10.371 8.293 7.866 1.00 74.38 86 VAL A C 1
ATOM 680 O O . VAL A 1 86 ? -10.705 7.127 8.068 1.00 74.38 86 VAL A O 1
ATOM 683 N N . LEU A 1 87 ? -10.433 9.231 8.799 1.00 70.38 87 LEU A N 1
ATOM 684 C CA . LEU A 1 87 ? -11.083 9.105 10.092 1.00 70.38 87 LEU A CA 1
ATOM 685 C C . LEU A 1 87 ? -12.442 9.789 9.982 1.00 70.38 87 LEU A C 1
ATOM 687 O O . LEU A 1 87 ? -12.493 11.002 9.788 1.00 70.38 87 LEU A O 1
ATOM 691 N N . ASP A 1 88 ? -13.533 9.040 10.107 1.00 59.34 88 ASP A N 1
ATOM 692 C CA . ASP A 1 88 ? -14.822 9.662 10.405 1.00 59.34 88 ASP A CA 1
ATOM 693 C C . ASP A 1 88 ? -14.924 9.754 11.927 1.00 59.34 88 ASP A C 1
ATOM 695 O O . ASP A 1 88 ? -15.092 8.732 12.581 1.00 59.34 88 ASP A O 1
ATOM 699 N N . SER A 1 89 ? -14.736 10.925 12.535 1.00 53.84 89 SER A N 1
ATOM 700 C CA . SER A 1 89 ? -15.119 11.100 13.938 1.00 53.84 89 SER A CA 1
ATOM 701 C C . SER A 1 89 ? -16.626 11.340 13.987 1.00 53.84 89 SER A C 1
ATOM 703 O O . SER A 1 89 ? -17.106 12.475 13.923 1.00 53.84 89 SER A O 1
ATOM 705 N N . ARG A 1 90 ? -17.381 10.243 14.023 1.00 56.34 90 ARG A N 1
ATOM 706 C CA . ARG A 1 90 ? -18.662 10.196 14.728 1.00 56.34 90 ARG A CA 1
ATOM 707 C C . ARG A 1 90 ? -18.353 9.655 16.115 1.00 56.34 90 ARG A C 1
ATOM 709 O O . ARG A 1 90 ? -17.612 8.666 16.178 1.00 56.34 90 ARG A O 1
ATOM 716 N N . GLU A 1 91 ? -18.819 10.398 17.119 1.00 40.44 91 GLU A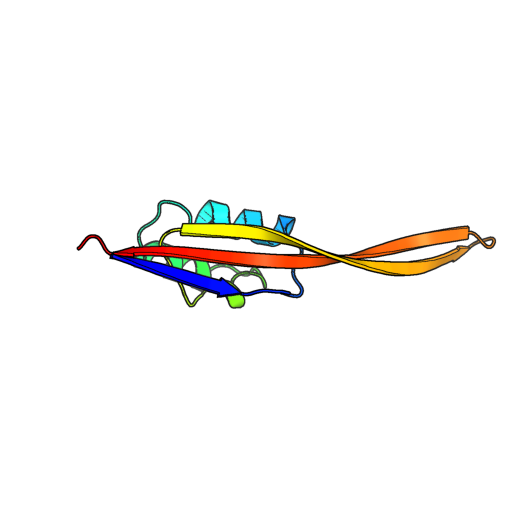 N 1
ATOM 717 C CA . GLU A 1 91 ? -18.700 10.143 18.564 1.00 40.44 91 GLU A CA 1
ATOM 718 C C . GLU A 1 91 ? -18.660 8.657 18.927 1.00 40.44 91 GLU A C 1
ATOM 720 O O . GLU A 1 91 ? -19.432 7.871 18.325 1.00 40.44 91 GLU A O 1
#

Solvent-accessible surface area (backbone atoms only — not comparable to full-atom values): 5189 Å² total; per-residue (Å²): 88,84,47,78,49,78,48,73,75,35,94,39,46,28,72,66,40,36,64,55,25,61,75,32,44,83,41,55,46,66,60,35,45,57,50,34,74,72,43,91,48,84,63,26,72,86,48,65,84,69,62,34,32,49,47,53,38,82,37,70,67,49,75,39,87,35,84,46,79,92,84,39,74,48,78,43,70,48,48,20,12,27,40,39,33,42,29,72,54,69,134

Foldseek 3Di:
DKDKDKDPFAQDALVLLCVLQVVQEQDDPVVSLVVLVPDPDPNSVVVNPADDHKHKAWDDWDWDWDADPPRDTDTDTRTTIMMMGMDDPDD